Protein AF-V6DIN0-F1 (afdb_monomer_lite)

Secondary structure (DSSP, 8-state):
-----HHHHHHHHHHHHHHHHHHHHHHHTTT--HHHHHH-S-HHHHHHHHHHHHHHHHHHHHHHH-

Sequence (66 aa):
MGEINLMKFVNILTFVLTVLGAINWGLYAFDYNLVHMLFGAWPYVEKAIYILVGVSGLYQLIDRFS

pLDDT: mean 91.99, std 8.11, range [51.06, 98.06]

Organism: NCBI:txid673862

Structure (mmCIF, N/CA/C/O backbone):
data_AF-V6DIN0-F1
#
_entry.id   AF-V6DIN0-F1
#
loop_
_atom_site.group_PDB
_atom_site.id
_atom_site.type_symbol
_atom_site.label_atom_id
_atom_site.label_alt_id
_atom_site.label_comp_id
_atom_site.label_asym_id
_atom_site.label_entity_id
_atom_site.label_seq_id
_atom_site.pdbx_PDB_ins_code
_atom_site.Cartn_x
_atom_site.Cartn_y
_atom_site.Cartn_z
_atom_site.occupancy
_atom_site.B_iso_or_equiv
_atom_site.auth_seq_id
_atom_site.auth_comp_id
_atom_site.auth_asym_id
_atom_site.auth_atom_id
_atom_site.pdbx_PDB_model_num
ATOM 1 N N . MET A 1 1 ? -23.940 21.348 6.718 1.00 51.06 1 MET A N 1
ATOM 2 C CA . MET A 1 1 ? -22.808 20.626 6.103 1.00 51.06 1 MET A CA 1
ATOM 3 C C . MET A 1 1 ? -22.129 19.879 7.235 1.00 51.06 1 MET A C 1
ATOM 5 O O . MET A 1 1 ? -21.590 20.533 8.112 1.00 51.06 1 MET A O 1
ATOM 9 N N . GLY A 1 2 ? -22.350 18.565 7.347 1.00 64.81 2 GLY A N 1
ATOM 10 C CA . GLY A 1 2 ? -21.899 17.802 8.517 1.00 64.81 2 GLY A CA 1
ATOM 11 C C . GLY A 1 2 ? -20.376 17.780 8.593 1.00 64.81 2 GLY A C 1
ATOM 12 O O . GLY A 1 2 ? -19.728 17.562 7.572 1.00 64.81 2 GLY A O 1
ATOM 13 N N . GLU A 1 3 ? -19.814 18.029 9.775 1.00 72.25 3 GLU A N 1
ATOM 14 C CA . GLU A 1 3 ? -18.370 17.976 9.987 1.00 72.25 3 GLU A CA 1
ATOM 15 C C . GLU A 1 3 ? -17.848 16.582 9.620 1.00 72.25 3 GLU A C 1
ATOM 17 O O . GLU A 1 3 ? -18.196 15.565 10.239 1.00 72.25 3 GLU A O 1
ATOM 22 N N . ILE A 1 4 ? -17.027 16.521 8.569 1.00 71.12 4 ILE A N 1
ATOM 23 C CA . ILE A 1 4 ? -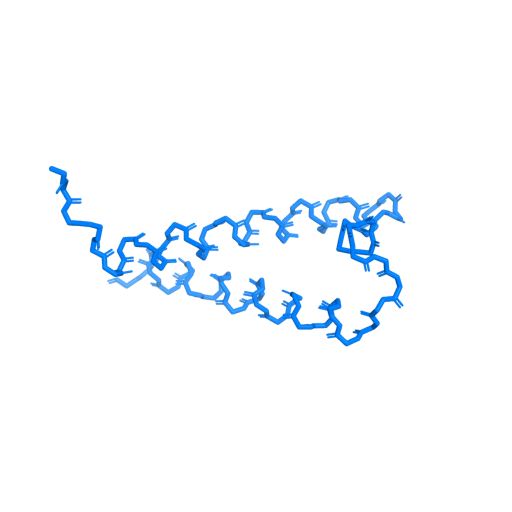16.279 15.312 8.252 1.00 71.12 4 ILE A CA 1
ATOM 24 C C . ILE A 1 4 ? -15.308 15.119 9.407 1.00 71.12 4 ILE A C 1
ATOM 26 O O . ILE A 1 4 ? -14.347 15.863 9.577 1.00 71.12 4 ILE A O 1
ATOM 30 N N . ASN A 1 5 ? -15.599 14.121 10.230 1.00 87.75 5 ASN A N 1
ATOM 31 C CA . ASN A 1 5 ? -14.729 13.761 11.330 1.00 87.75 5 ASN A CA 1
ATOM 32 C C . ASN A 1 5 ? -13.437 13.191 10.744 1.00 87.75 5 ASN A C 1
ATOM 34 O O . ASN A 1 5 ? -13.494 12.304 9.890 1.00 87.75 5 ASN A O 1
ATOM 38 N N . LEU A 1 6 ? -12.289 13.669 11.226 1.00 88.44 6 LEU A N 1
ATOM 39 C CA . LEU A 1 6 ? -10.970 13.248 10.748 1.00 88.44 6 LEU A CA 1
ATOM 40 C C . LEU A 1 6 ? -10.828 11.717 10.731 1.00 88.44 6 LEU A C 1
ATOM 42 O O . LEU A 1 6 ? -10.364 11.155 9.747 1.00 88.44 6 LEU A O 1
ATOM 46 N N . MET A 1 7 ? -11.333 11.034 11.761 1.00 88.88 7 MET A N 1
ATOM 47 C CA . MET A 1 7 ? -11.313 9.568 11.844 1.00 88.88 7 MET A CA 1
ATOM 48 C C . MET A 1 7 ? -12.139 8.890 10.744 1.00 88.88 7 MET A C 1
ATOM 50 O O . MET A 1 7 ? -11.713 7.890 10.174 1.00 88.88 7 MET A O 1
ATOM 54 N N . LYS A 1 8 ? -13.301 9.457 10.389 1.00 89.38 8 LYS A N 1
ATOM 55 C CA . LYS A 1 8 ? -14.120 8.940 9.280 1.00 89.38 8 LYS A CA 1
ATOM 56 C C . LYS A 1 8 ? -13.405 9.125 7.945 1.00 89.38 8 LYS A C 1
ATOM 58 O O . LYS A 1 8 ? -13.454 8.233 7.106 1.00 89.38 8 LYS A O 1
ATOM 63 N N . PHE A 1 9 ? -12.738 10.264 7.758 1.00 93.75 9 PHE A N 1
ATOM 64 C CA . PHE A 1 9 ? -11.943 10.513 6.559 1.00 93.75 9 PHE A CA 1
ATOM 65 C C . PHE A 1 9 ? -10.778 9.526 6.439 1.00 93.75 9 PHE A C 1
ATOM 67 O O . PHE A 1 9 ? -10.606 8.936 5.377 1.00 93.75 9 PHE A O 1
ATOM 74 N N . VAL A 1 10 ? -10.026 9.310 7.524 1.00 94.12 10 VAL A N 1
ATOM 75 C CA . VAL A 1 10 ? -8.909 8.357 7.545 1.00 94.12 10 VAL A CA 1
ATOM 76 C C . VAL A 1 10 ? -9.392 6.953 7.186 1.00 94.12 10 VAL A C 1
ATOM 78 O O . VAL A 1 10 ? -8.813 6.371 6.279 1.00 94.12 10 VAL A O 1
ATOM 81 N N . ASN A 1 11 ? -10.484 6.463 7.786 1.00 94.75 11 ASN A N 1
ATOM 82 C CA . ASN A 1 11 ? -11.033 5.134 7.477 1.00 94.75 11 ASN A CA 1
ATOM 83 C C . ASN A 1 11 ? -11.451 4.997 5.998 1.00 94.75 11 ASN A C 1
ATOM 85 O O . ASN A 1 11 ? -11.139 4.011 5.335 1.00 94.75 11 ASN A O 1
ATOM 89 N N . ILE A 1 12 ? -12.111 6.014 5.431 1.00 95.62 12 ILE A N 1
ATOM 90 C CA . ILE A 1 12 ? -12.474 5.995 4.005 1.00 95.62 12 ILE A CA 1
ATOM 91 C C . ILE A 1 12 ? -11.217 5.976 3.127 1.00 95.62 12 ILE A C 1
ATOM 93 O O . ILE A 1 12 ? -11.151 5.214 2.163 1.00 95.62 12 ILE A O 1
ATOM 97 N N . LEU A 1 13 ? -10.217 6.798 3.449 1.00 96.44 13 LEU A N 1
ATOM 98 C CA . LEU A 1 13 ? -8.979 6.880 2.680 1.00 96.44 13 LEU A CA 1
ATOM 99 C C . LEU A 1 13 ? -8.204 5.557 2.716 1.00 96.44 13 LEU A C 1
ATOM 101 O O . LEU A 1 13 ? -7.792 5.064 1.665 1.00 96.44 13 LEU A O 1
ATOM 105 N N . THR A 1 14 ? -8.034 4.967 3.900 1.00 96.81 14 THR A N 1
ATOM 106 C CA . THR A 1 14 ? -7.352 3.680 4.078 1.00 96.81 14 THR A CA 1
ATOM 107 C C . THR A 1 14 ? -8.113 2.567 3.372 1.00 96.81 14 THR A C 1
ATOM 109 O O . THR A 1 14 ? -7.500 1.779 2.657 1.00 96.81 14 THR A O 1
ATOM 112 N N . PHE A 1 15 ? -9.446 2.545 3.459 1.00 96.75 15 PHE A N 1
ATOM 113 C CA . PHE A 1 15 ? -10.274 1.593 2.720 1.00 96.75 15 PHE A CA 1
ATOM 114 C C . PHE A 1 15 ? -10.042 1.672 1.207 1.00 96.75 15 PHE A C 1
ATOM 116 O O . PHE A 1 15 ? -9.773 0.654 0.567 1.00 96.75 15 PHE A O 1
ATOM 123 N N . VAL A 1 16 ? -10.102 2.878 0.632 1.00 96.94 16 VAL A N 1
ATOM 124 C CA . VAL A 1 16 ? -9.890 3.087 -0.808 1.00 96.94 16 VAL A CA 1
ATOM 125 C C . VAL A 1 16 ? -8.490 2.639 -1.222 1.00 96.94 16 VAL A C 1
ATOM 127 O O . VAL A 1 16 ? -8.355 1.903 -2.198 1.00 96.94 16 VAL A O 1
ATOM 130 N N . LEU A 1 17 ? -7.451 3.022 -0.474 1.00 96.88 17 LEU A N 1
ATOM 131 C CA . LEU A 1 17 ? -6.073 2.615 -0.761 1.00 96.88 17 LEU A CA 1
ATOM 132 C C . LEU A 1 17 ? -5.899 1.092 -0.705 1.00 96.88 17 LEU A C 1
ATOM 134 O O . LEU A 1 17 ? -5.267 0.519 -1.591 1.00 96.88 17 LEU A O 1
ATOM 138 N N . THR A 1 18 ? -6.491 0.415 0.280 1.00 97.25 18 THR A N 1
ATOM 139 C CA . THR A 1 18 ? -6.451 -1.051 0.373 1.00 97.25 18 THR A CA 1
ATOM 140 C C . THR A 1 18 ? -7.138 -1.716 -0.819 1.00 97.25 18 THR A C 1
ATOM 142 O O . THR A 1 18 ? -6.581 -2.651 -1.396 1.00 97.25 18 THR A O 1
ATOM 145 N N . VAL A 1 19 ? -8.310 -1.223 -1.234 1.00 96.94 19 VAL A N 1
ATOM 146 C CA . VAL A 1 19 ? -9.030 -1.747 -2.407 1.00 96.94 19 VAL A CA 1
ATOM 147 C C . VAL A 1 19 ? -8.217 -1.543 -3.687 1.00 96.94 19 VAL A C 1
ATOM 149 O O . VAL A 1 19 ? -8.070 -2.480 -4.469 1.00 96.94 19 VAL A O 1
ATOM 152 N N . LEU A 1 20 ? -7.629 -0.360 -3.884 1.00 96.12 20 LEU A N 1
ATOM 153 C CA . LEU A 1 20 ? -6.742 -0.096 -5.023 1.00 96.12 20 LEU A CA 1
ATOM 154 C C . LEU A 1 20 ? -5.520 -1.021 -5.021 1.00 96.12 20 LEU A C 1
ATOM 156 O O . LEU A 1 20 ? -5.115 -1.506 -6.075 1.00 96.12 20 LEU A O 1
ATOM 160 N N . GLY A 1 21 ? -4.972 -1.319 -3.842 1.00 96.12 21 GLY A N 1
ATOM 161 C CA . GLY A 1 21 ? -3.924 -2.317 -3.662 1.00 96.12 21 GLY A CA 1
ATOM 162 C C . GLY A 1 21 ? -4.327 -3.712 -4.125 1.00 96.12 21 GLY A C 1
ATOM 163 O O . GLY A 1 21 ? -3.596 -4.342 -4.887 1.00 96.12 21 GLY A O 1
ATOM 164 N N . ALA A 1 22 ? -5.505 -4.179 -3.704 1.00 96.94 22 ALA A N 1
ATOM 165 C CA . ALA A 1 22 ? -6.038 -5.480 -4.103 1.00 96.94 22 ALA A CA 1
ATOM 166 C C . ALA A 1 22 ? -6.293 -5.558 -5.618 1.00 96.94 22 ALA A C 1
ATOM 168 O O . ALA A 1 22 ? -5.961 -6.561 -6.247 1.00 96.94 22 ALA A O 1
ATOM 169 N N . ILE A 1 23 ? -6.816 -4.482 -6.218 1.00 96.44 23 ILE A N 1
ATOM 170 C CA . ILE A 1 23 ? -7.005 -4.382 -7.671 1.00 96.44 23 ILE A CA 1
ATOM 171 C C . ILE A 1 23 ? -5.654 -4.429 -8.391 1.00 96.44 23 ILE A C 1
ATOM 173 O O . ILE A 1 23 ? -5.502 -5.206 -9.328 1.00 96.44 23 ILE A O 1
ATOM 177 N N . ASN A 1 24 ? -4.662 -3.646 -7.951 1.00 95.88 24 ASN A N 1
ATOM 178 C CA . ASN A 1 24 ? -3.328 -3.665 -8.551 1.00 95.88 24 ASN A CA 1
ATOM 179 C C . ASN A 1 24 ? -2.680 -5.051 -8.449 1.00 95.88 24 ASN A C 1
ATOM 181 O O . ASN A 1 24 ? -2.068 -5.503 -9.407 1.00 95.88 24 ASN A O 1
ATOM 185 N N . TRP A 1 25 ? -2.850 -5.747 -7.323 1.00 95.44 25 TRP A N 1
ATOM 186 C CA . TRP A 1 25 ? -2.365 -7.118 -7.167 1.00 95.44 25 TRP A CA 1
ATOM 187 C C . TRP A 1 25 ? -3.056 -8.093 -8.134 1.00 95.44 25 TRP A C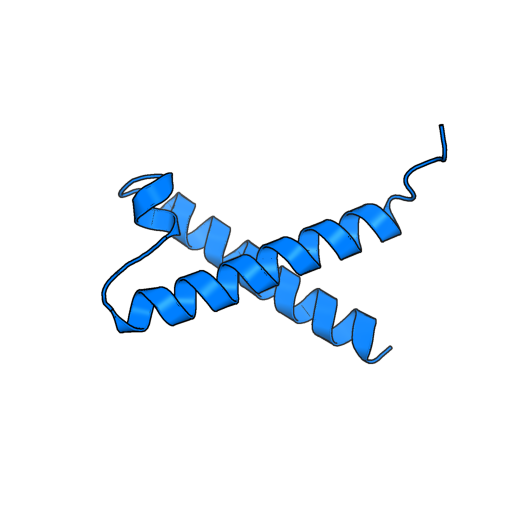 1
ATOM 189 O O . TRP A 1 25 ? -2.392 -8.925 -8.744 1.00 95.44 25 TRP A O 1
ATOM 199 N N . GLY A 1 26 ? -4.369 -7.947 -8.344 1.00 96.69 26 GLY A N 1
ATOM 200 C CA . GLY A 1 26 ? -5.105 -8.719 -9.350 1.00 96.69 26 GLY A CA 1
ATOM 201 C C . GLY A 1 26 ? -4.652 -8.427 -10.784 1.00 96.69 26 GLY A C 1
ATOM 202 O O . GLY A 1 26 ? -4.498 -9.348 -11.578 1.00 96.69 26 GLY A O 1
ATOM 203 N N . LEU A 1 27 ? -4.384 -7.161 -11.111 1.00 95.06 27 LEU A N 1
ATOM 204 C CA . LEU A 1 27 ? -3.846 -6.748 -12.412 1.00 95.06 27 LEU A CA 1
ATOM 205 C C . LEU A 1 27 ? -2.415 -7.247 -12.635 1.00 95.06 27 LEU A C 1
ATOM 207 O O . LEU A 1 27 ? -2.067 -7.620 -13.754 1.00 95.06 27 LEU A O 1
ATOM 211 N N . TYR A 1 28 ? -1.618 -7.333 -11.569 1.00 93.88 28 TYR A N 1
ATOM 212 C CA . TYR A 1 28 ? -0.255 -7.852 -11.628 1.00 93.88 28 TYR A CA 1
ATOM 213 C C . TYR A 1 28 ? -0.213 -9.312 -12.104 1.00 93.88 28 TYR A C 1
ATOM 215 O O . TYR A 1 28 ? 0.742 -9.709 -12.762 1.00 93.88 28 TYR A O 1
ATOM 223 N N . ALA A 1 29 ? -1.271 -10.097 -11.856 1.00 93.62 29 ALA A N 1
ATOM 224 C CA . ALA A 1 29 ? -1.407 -11.458 -12.386 1.00 93.62 29 ALA A CA 1
ATOM 225 C C . ALA A 1 29 ? -1.522 -11.521 -13.924 1.00 93.62 29 ALA A C 1
ATOM 227 O O . ALA A 1 29 ? -1.371 -12.592 -14.506 1.00 93.62 29 ALA A O 1
ATOM 228 N N . PHE A 1 30 ? -1.784 -10.386 -14.571 1.00 95.06 30 PHE A N 1
ATOM 229 C CA . PHE A 1 30 ? -1.837 -10.211 -16.022 1.00 95.06 30 PHE A CA 1
ATOM 230 C C . PHE A 1 30 ? -0.693 -9.314 -16.529 1.00 95.06 30 PHE A C 1
ATOM 232 O O . PHE A 1 30 ? -0.833 -8.681 -17.573 1.00 95.06 30 PHE A O 1
ATOM 239 N N . ASP A 1 31 ? 0.399 -9.196 -15.764 1.00 92.75 31 ASP A N 1
ATOM 240 C CA . ASP A 1 31 ? 1.555 -8.335 -16.056 1.00 92.75 31 ASP A CA 1
ATOM 241 C C . ASP A 1 31 ? 1.220 -6.831 -16.162 1.00 92.75 31 ASP A C 1
ATOM 243 O O . ASP A 1 31 ? 1.998 -6.035 -16.695 1.00 92.75 31 ASP A O 1
ATOM 247 N N . TYR A 1 32 ? 0.081 -6.402 -15.604 1.00 93.44 32 TYR A N 1
ATOM 248 C CA . TYR A 1 32 ? -0.312 -4.996 -15.537 1.00 93.44 32 TYR A CA 1
ATOM 249 C C . TYR A 1 32 ? -0.034 -4.407 -14.152 1.00 93.44 32 TYR A C 1
ATOM 251 O O . TYR A 1 32 ? -0.537 -4.878 -13.135 1.00 93.44 32 TYR A O 1
ATOM 259 N N . ASN A 1 33 ? 0.720 -3.309 -14.109 1.00 91.94 33 ASN A N 1
ATOM 260 C CA . ASN A 1 33 ? 0.924 -2.514 -12.898 1.00 91.94 33 ASN A CA 1
ATOM 261 C C . ASN A 1 33 ? 0.117 -1.213 -13.020 1.00 91.94 33 ASN A C 1
ATOM 263 O O . ASN A 1 33 ? 0.474 -0.319 -13.787 1.00 91.94 33 ASN A O 1
ATOM 267 N N . LEU A 1 34 ? -0.975 -1.107 -12.260 1.00 90.12 34 LEU A N 1
ATOM 268 C CA . LEU A 1 34 ? -1.870 0.053 -12.263 1.00 90.12 34 LEU A CA 1
ATOM 269 C C . LEU A 1 34 ? -1.131 1.330 -11.861 1.00 90.12 34 LEU A C 1
ATOM 271 O O . LEU A 1 34 ? -1.355 2.387 -12.447 1.00 90.12 34 LEU A O 1
ATOM 275 N N . VAL A 1 35 ? -0.234 1.234 -10.878 1.00 91.19 35 VAL A N 1
ATOM 276 C CA . VAL A 1 35 ? 0.550 2.381 -10.410 1.00 91.19 35 VAL A CA 1
ATOM 277 C C . VAL A 1 35 ? 1.459 2.887 -11.525 1.00 91.19 35 VAL A C 1
ATOM 279 O O . VAL A 1 35 ? 1.478 4.081 -11.816 1.00 91.19 35 VAL A O 1
ATOM 282 N N . HIS A 1 36 ? 2.135 1.966 -12.206 1.00 92.31 36 HIS A N 1
ATOM 283 C CA . HIS A 1 36 ? 2.967 2.270 -13.363 1.00 92.31 36 HIS A CA 1
ATOM 284 C C . HIS A 1 36 ? 2.161 2.865 -14.524 1.00 92.31 36 HIS A C 1
ATOM 286 O O . HIS A 1 36 ? 2.599 3.817 -15.161 1.00 92.31 36 HIS A O 1
ATOM 292 N N . MET A 1 37 ? 0.964 2.340 -14.800 1.00 91.38 37 MET A N 1
ATOM 293 C CA . MET A 1 37 ? 0.095 2.847 -15.867 1.00 91.38 37 MET A CA 1
ATOM 294 C C . MET A 1 37 ? -0.388 4.279 -15.605 1.00 91.38 37 MET A C 1
ATOM 296 O O . MET A 1 37 ? -0.514 5.059 -16.545 1.00 91.38 37 MET A O 1
ATOM 300 N N . LEU A 1 38 ? -0.658 4.630 -14.344 1.00 90.94 38 LEU A N 1
ATOM 301 C CA . LEU A 1 38 ? -1.163 5.954 -13.969 1.00 90.94 38 LEU A CA 1
ATOM 302 C C . LEU A 1 38 ? -0.054 7.001 -13.810 1.00 90.94 38 LEU A C 1
ATOM 304 O O 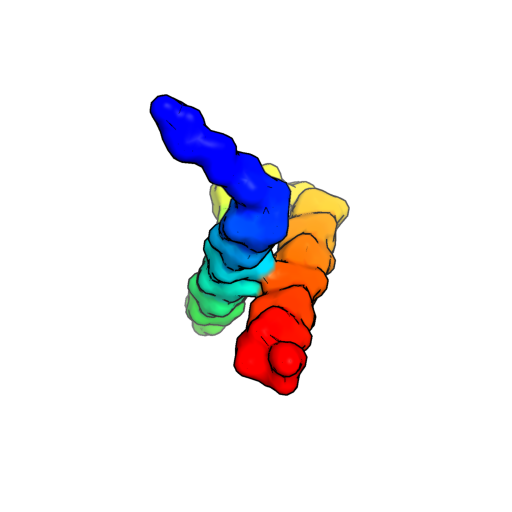. LEU A 1 38 ? -0.247 8.154 -14.189 1.00 90.94 38 LEU A O 1
ATOM 308 N N . PHE A 1 39 ? 1.091 6.618 -13.241 1.00 89.38 39 PHE A N 1
ATOM 309 C CA . PHE A 1 39 ? 2.164 7.548 -12.864 1.00 89.38 39 PHE A CA 1
ATOM 310 C C . PHE A 1 39 ? 3.435 7.408 -13.717 1.00 89.38 39 PHE A C 1
ATOM 312 O O . PHE A 1 39 ? 4.372 8.192 -13.566 1.00 89.38 39 PHE A O 1
ATOM 319 N N . GLY A 1 40 ? 3.473 6.441 -14.633 1.00 88.31 40 GLY A N 1
ATOM 320 C CA . GLY A 1 40 ? 4.647 6.107 -15.432 1.00 88.31 40 GLY A CA 1
ATOM 321 C C . GLY A 1 40 ? 5.726 5.362 -14.640 1.00 88.31 40 GLY A C 1
ATOM 322 O O . GLY A 1 40 ? 5.545 4.962 -13.491 1.00 88.31 40 GLY A O 1
ATOM 323 N N . ALA A 1 41 ? 6.894 5.208 -15.265 1.00 85.69 41 ALA A N 1
ATOM 324 C CA . ALA A 1 41 ? 8.038 4.467 -14.734 1.00 85.69 41 ALA A CA 1
ATOM 325 C C . ALA A 1 41 ? 8.832 5.259 -13.680 1.00 85.69 41 ALA A C 1
ATOM 327 O O . ALA A 1 41 ? 9.978 5.643 -13.914 1.00 85.69 41 ALA A O 1
ATOM 328 N N . TRP A 1 42 ? 8.226 5.527 -12.521 1.00 92.81 42 TRP A N 1
ATOM 329 C CA . TRP A 1 42 ? 8.865 6.238 -11.409 1.00 92.81 42 TRP A CA 1
ATOM 330 C C . TRP A 1 42 ? 9.069 5.289 -10.218 1.00 92.81 42 TRP A C 1
ATOM 332 O O . TRP A 1 42 ? 8.190 5.183 -9.360 1.00 92.81 42 TRP A O 1
ATOM 342 N N . PRO A 1 43 ? 10.243 4.632 -10.089 1.00 89.00 43 PRO A N 1
ATOM 343 C CA . PRO A 1 43 ? 10.449 3.569 -9.101 1.00 89.00 43 PRO A CA 1
ATOM 344 C C . PRO A 1 43 ? 10.211 4.005 -7.651 1.00 89.00 43 PRO A C 1
ATOM 346 O O . PRO A 1 43 ? 9.744 3.224 -6.826 1.00 89.00 43 PRO A O 1
ATOM 349 N N . TYR A 1 44 ? 10.536 5.258 -7.323 1.00 94.12 44 TYR A N 1
ATOM 350 C CA . TYR A 1 44 ? 10.329 5.804 -5.981 1.00 94.12 44 TYR A CA 1
ATOM 351 C C . TYR A 1 44 ? 8.854 6.101 -5.688 1.00 94.12 44 TYR A C 1
ATOM 353 O O . TYR A 1 44 ? 8.410 5.894 -4.561 1.00 94.12 44 TYR A O 1
ATOM 361 N N . VAL A 1 45 ? 8.090 6.536 -6.696 1.00 92.88 45 VAL A N 1
ATOM 362 C CA . VAL A 1 45 ? 6.651 6.817 -6.567 1.00 92.88 45 VAL A CA 1
ATOM 363 C C . VAL A 1 45 ? 5.879 5.511 -6.411 1.00 92.88 45 VAL A C 1
ATOM 365 O O . VAL A 1 45 ? 5.063 5.397 -5.500 1.00 92.88 45 VAL A O 1
ATOM 368 N N . GLU A 1 46 ? 6.202 4.496 -7.218 1.00 93.00 46 GLU A N 1
ATOM 369 C CA . GLU A 1 46 ? 5.605 3.162 -7.091 1.00 93.00 46 GLU A CA 1
ATOM 370 C C . GLU A 1 46 ? 5.828 2.574 -5.692 1.00 93.00 46 GLU A C 1
ATOM 372 O O . GLU A 1 46 ? 4.882 2.140 -5.03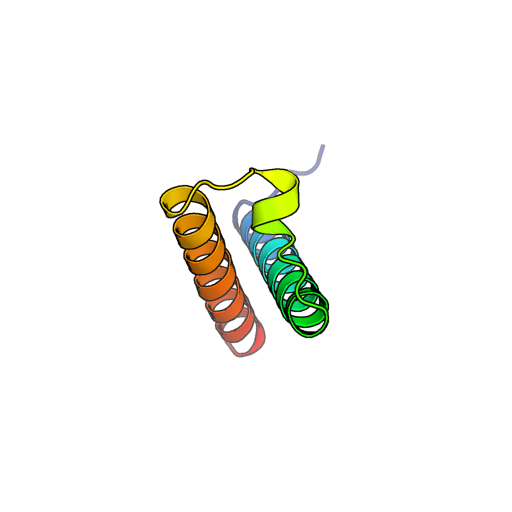4 1.00 93.00 46 GLU A O 1
ATOM 377 N N . LYS A 1 47 ? 7.068 2.640 -5.185 1.00 94.31 47 LYS A N 1
ATOM 378 C CA . LYS A 1 47 ? 7.392 2.188 -3.824 1.00 94.31 47 LYS A CA 1
ATOM 379 C C . LYS A 1 47 ? 6.618 2.954 -2.756 1.00 94.31 47 LYS A C 1
ATOM 381 O O . LYS A 1 47 ? 6.106 2.331 -1.830 1.00 94.31 47 LYS A O 1
ATOM 386 N N . ALA A 1 48 ? 6.524 4.279 -2.870 1.00 96.31 48 ALA A N 1
ATOM 387 C CA . ALA A 1 48 ? 5.774 5.090 -1.916 1.00 96.31 48 ALA A CA 1
ATOM 388 C C . ALA A 1 48 ? 4.291 4.688 -1.884 1.00 96.31 48 ALA A C 1
ATOM 390 O O . ALA A 1 48 ? 3.730 4.496 -0.807 1.00 96.31 48 ALA A O 1
ATOM 391 N N . ILE A 1 49 ? 3.677 4.480 -3.052 1.00 95.12 49 ILE A N 1
ATOM 392 C CA . ILE A 1 49 ? 2.280 4.047 -3.162 1.00 95.12 49 ILE A CA 1
ATOM 393 C C . ILE A 1 49 ? 2.092 2.657 -2.548 1.00 95.12 49 ILE A C 1
ATOM 395 O O . ILE A 1 49 ? 1.159 2.464 -1.774 1.00 95.12 49 ILE A O 1
ATOM 399 N N . TYR A 1 50 ? 2.996 1.708 -2.796 1.00 95.12 50 TYR A N 1
ATOM 400 C CA . TYR A 1 50 ? 2.907 0.380 -2.182 1.00 95.12 50 TYR A CA 1
ATOM 401 C C . TYR A 1 50 ? 3.076 0.393 -0.662 1.00 95.12 50 TYR A C 1
ATOM 403 O O . TYR A 1 50 ? 2.373 -0.346 0.028 1.00 95.12 50 TYR A O 1
ATOM 411 N N . ILE A 1 51 ? 3.927 1.268 -0.120 1.00 97.62 51 ILE A N 1
ATOM 412 C CA . ILE A 1 51 ? 4.020 1.471 1.331 1.00 97.62 51 ILE A CA 1
ATOM 413 C C . ILE A 1 51 ? 2.692 2.020 1.874 1.00 97.62 51 ILE A C 1
ATOM 415 O O . ILE A 1 51 ? 2.177 1.488 2.856 1.00 97.62 51 ILE A O 1
ATOM 419 N N . LEU A 1 52 ? 2.100 3.030 1.224 1.00 97.50 52 LEU A N 1
ATOM 420 C CA . LEU A 1 52 ? 0.816 3.612 1.639 1.00 97.50 52 LEU A CA 1
ATOM 421 C C . LEU A 1 52 ? -0.327 2.592 1.599 1.00 97.50 52 LEU A C 1
ATOM 423 O O . LEU A 1 52 ? -1.122 2.521 2.535 1.00 97.50 52 LEU A O 1
ATOM 427 N N . VAL A 1 53 ? -0.389 1.773 0.550 1.00 97.62 53 VAL A N 1
ATOM 428 C CA . VAL A 1 53 ? -1.351 0.671 0.423 1.00 97.62 53 VAL A CA 1
ATOM 429 C C . VAL A 1 53 ? -1.165 -0.346 1.551 1.00 97.62 53 VAL A C 1
ATOM 431 O O . VAL A 1 53 ? -2.141 -0.722 2.200 1.00 97.62 53 VAL A O 1
ATOM 434 N N . GLY A 1 54 ? 0.077 -0.763 1.821 1.00 96.88 54 GLY A N 1
ATOM 435 C CA . GLY A 1 54 ? 0.391 -1.722 2.881 1.00 96.88 54 GLY A CA 1
ATOM 436 C C . GLY A 1 54 ? -0.003 -1.213 4.268 1.00 96.88 54 GLY A C 1
ATOM 437 O O . GLY A 1 54 ? -0.704 -1.905 5.005 1.00 96.88 54 GLY A O 1
ATOM 438 N N . VAL A 1 55 ? 0.370 0.027 4.599 1.00 98.06 55 VAL A N 1
ATOM 439 C CA . VAL A 1 55 ? -0.007 0.675 5.867 1.00 98.06 55 VAL A CA 1
ATOM 440 C C . VAL A 1 55 ? -1.525 0.817 5.982 1.00 98.06 55 VAL A C 1
ATOM 442 O O . VAL A 1 55 ? -2.081 0.558 7.047 1.00 98.06 55 VAL A O 1
ATOM 445 N N . SER A 1 56 ? -2.211 1.157 4.889 1.00 97.69 56 SER A N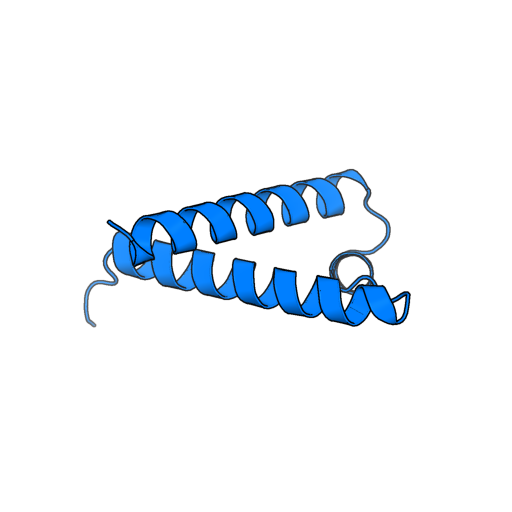 1
ATOM 446 C CA . SER A 1 56 ? -3.675 1.254 4.869 1.00 97.69 56 SER A CA 1
ATOM 447 C C . SER A 1 56 ? -4.345 -0.091 5.143 1.00 97.69 56 SER A C 1
ATOM 449 O O . SER A 1 56 ? -5.287 -0.155 5.925 1.00 97.69 56 SER A O 1
ATOM 451 N N . GLY A 1 57 ? -3.825 -1.179 4.562 1.00 97.00 57 GLY A N 1
ATOM 452 C CA . GLY A 1 57 ? -4.308 -2.534 4.836 1.00 97.00 57 GLY A CA 1
ATOM 453 C C . GLY A 1 57 ? -4.137 -2.933 6.302 1.00 97.00 57 GLY A C 1
ATOM 454 O O . GLY A 1 57 ? -5.068 -3.468 6.902 1.00 97.00 57 GLY A O 1
ATOM 455 N N . LEU A 1 58 ? -2.983 -2.618 6.903 1.00 97.31 58 LEU A N 1
ATOM 456 C CA . LEU A 1 58 ? -2.748 -2.847 8.333 1.00 97.31 58 LEU A CA 1
ATOM 457 C C . LEU A 1 58 ? -3.692 -2.016 9.209 1.00 97.31 58 LEU A C 1
ATOM 459 O O . LEU A 1 58 ? -4.224 -2.541 10.182 1.00 97.31 58 LEU A O 1
ATOM 463 N N . TYR A 1 59 ? -3.940 -0.753 8.854 1.00 96.50 59 TYR A N 1
ATOM 464 C CA . TYR A 1 59 ? -4.893 0.093 9.572 1.00 96.50 59 TYR A CA 1
ATOM 465 C C . TYR A 1 59 ? -6.313 -0.483 9.518 1.00 96.50 59 TYR A C 1
ATOM 467 O O . TYR A 1 59 ? -6.927 -0.636 10.568 1.00 96.50 59 TYR A O 1
ATOM 475 N N . GLN A 1 60 ? -6.806 -0.878 8.335 1.00 96.38 60 GLN A N 1
ATOM 476 C CA . GLN A 1 60 ? -8.134 -1.496 8.206 1.00 96.38 60 GLN A CA 1
ATOM 477 C C . GLN A 1 60 ? -8.237 -2.805 8.990 1.00 96.38 60 GLN A C 1
ATOM 479 O O . GLN A 1 60 ? -9.298 -3.117 9.525 1.00 96.38 60 GLN A O 1
ATOM 484 N N . LEU A 1 61 ? -7.149 -3.578 9.059 1.00 95.75 61 LEU A N 1
ATOM 485 C CA . LEU A 1 61 ? -7.110 -4.790 9.864 1.00 95.75 61 LEU A CA 1
ATOM 486 C C . LEU A 1 61 ? -7.259 -4.450 11.351 1.00 95.75 61 LEU A C 1
ATOM 488 O O . LEU A 1 61 ? -8.108 -5.024 12.021 1.00 95.75 61 LEU A O 1
ATOM 492 N N . ILE A 1 62 ? -6.477 -3.498 11.857 1.00 94.62 62 ILE A N 1
ATOM 493 C CA 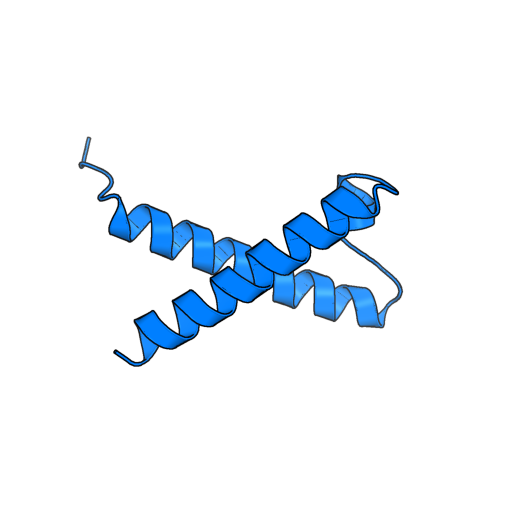. ILE A 1 62 ? -6.540 -3.095 13.265 1.00 94.62 62 ILE A CA 1
ATOM 494 C C . ILE A 1 62 ? -7.921 -2.512 13.597 1.00 94.62 62 ILE A C 1
ATOM 496 O O . ILE A 1 62 ? -8.551 -3.007 14.520 1.00 94.62 62 ILE A O 1
ATOM 500 N N . ASP A 1 63 ? -8.424 -1.555 12.808 1.00 91.38 63 ASP A N 1
ATOM 501 C CA . ASP A 1 63 ? -9.741 -0.914 12.997 1.00 91.38 63 ASP A CA 1
ATOM 502 C C . ASP A 1 63 ? -10.894 -1.928 12.982 1.00 91.38 63 ASP A C 1
ATOM 504 O O . ASP A 1 63 ? -11.861 -1.800 13.725 1.00 91.38 63 ASP A O 1
ATOM 508 N N . ARG A 1 64 ? -10.795 -2.980 12.158 1.00 90.88 64 ARG A N 1
ATOM 509 C CA . ARG A 1 64 ? -11.834 -4.013 12.078 1.00 90.88 64 ARG A CA 1
ATOM 510 C C . ARG A 1 64 ? -11.848 -4.963 13.280 1.00 90.88 64 ARG A C 1
ATOM 512 O O . ARG A 1 64 ? -12.890 -5.570 13.533 1.00 90.88 64 ARG A O 1
ATOM 519 N N . PHE A 1 65 ? -10.715 -5.149 13.954 1.00 89.19 65 PHE A N 1
ATOM 520 C CA . PHE A 1 65 ? -10.537 -6.142 15.020 1.00 89.19 65 PHE A CA 1
ATOM 521 C C . PHE A 1 65 ? -10.317 -5.537 16.421 1.00 89.19 65 PHE A C 1
ATOM 523 O O . PHE A 1 65 ? -10.228 -6.307 17.378 1.00 89.19 65 PHE A O 1
ATOM 530 N N . SER A 1 66 ? -10.244 -4.208 16.556 1.00 75.44 66 SER A N 1
ATOM 531 C CA . SER A 1 66 ? -10.190 -3.474 17.834 1.00 75.44 66 SER A CA 1
ATOM 532 C C . SER A 1 66 ? -11.558 -2.956 18.258 1.00 75.44 66 SER A C 1
ATOM 534 O O . SER A 1 66 ? -11.890 -3.088 19.454 1.00 75.44 66 SER A O 1
#

Foldseek 3Di:
DDDPDPVNVLLVVLVVLLVVVVVQVVVVVVVDHPQCVVPNDDVVSSVVSVVSNVVSVVVNVVVVVD

InterPro domains:
  IPR007211 Protein of unknown function DUF378 [PF04070] (8-62)
  IPR007211 Protein of unknown function DUF378 [PTHR37304] (6-65)

Radius of gyration: 13.82 Å; chains: 1; bounding box: 33×32×34 Å